Protein AF-A0A3N5X5I7-F1 (afdb_monomer_lite)

Structure (mmCIF, N/CA/C/O backbone):
data_AF-A0A3N5X5I7-F1
#
_entry.id   AF-A0A3N5X5I7-F1
#
loop_
_atom_site.group_PDB
_atom_site.id
_atom_site.type_symbol
_atom_site.label_atom_id
_atom_site.label_alt_id
_atom_site.label_comp_id
_atom_site.label_asym_id
_atom_site.label_entity_id
_atom_site.label_seq_id
_atom_site.pdbx_PDB_ins_code
_atom_site.Cartn_x
_atom_site.Cartn_y
_atom_site.Cartn_z
_atom_site.occupancy
_atom_site.B_iso_or_equiv
_atom_site.auth_seq_id
_atom_site.auth_comp_id
_atom_site.auth_asym_id
_atom_site.auth_atom_id
_atom_site.pdbx_PDB_model_num
ATOM 1 N N . MET A 1 1 ? 8.761 42.574 23.728 1.00 48.84 1 MET A N 1
ATOM 2 C CA . MET A 1 1 ? 9.543 41.516 23.045 1.00 48.84 1 MET A CA 1
ATOM 3 C C . MET A 1 1 ? 9.052 40.162 23.547 1.00 48.84 1 MET A C 1
ATOM 5 O O . MET A 1 1 ? 8.995 39.989 24.756 1.00 48.84 1 MET A O 1
ATOM 9 N N . LYS A 1 2 ? 8.614 39.244 22.671 1.00 49.72 2 LYS A N 1
ATOM 10 C CA . LYS A 1 2 ? 8.202 37.887 23.090 1.00 49.72 2 LYS A CA 1
ATOM 11 C C . LYS A 1 2 ? 9.452 37.095 23.508 1.00 49.72 2 LYS A C 1
ATOM 13 O O . LYS A 1 2 ? 10.416 37.111 22.744 1.00 49.72 2 LYS A O 1
ATOM 18 N N . PRO A 1 3 ? 9.468 36.423 24.671 1.00 61.59 3 PRO A N 1
ATOM 19 C CA . PRO A 1 3 ? 10.611 35.610 25.063 1.00 61.59 3 PRO A CA 1
ATOM 20 C C . PRO A 1 3 ? 10.768 34.440 24.084 1.00 61.59 3 PRO A C 1
ATOM 22 O O . PRO A 1 3 ? 9.823 33.693 23.831 1.00 61.59 3 PRO A O 1
ATOM 25 N N . ILE A 1 4 ? 11.961 34.305 23.505 1.00 70.62 4 ILE A N 1
ATOM 26 C CA . ILE A 1 4 ? 12.324 33.175 22.647 1.00 70.62 4 ILE A CA 1
ATOM 27 C C . ILE A 1 4 ? 12.500 31.965 23.569 1.00 70.62 4 ILE A C 1
ATOM 29 O O . ILE A 1 4 ? 13.437 31.914 24.365 1.00 70.62 4 ILE A O 1
ATOM 33 N N . LEU A 1 5 ? 11.578 31.005 23.494 1.00 77.31 5 LEU A N 1
ATOM 34 C CA . LEU A 1 5 ? 11.670 29.760 24.254 1.00 77.31 5 LEU A CA 1
ATOM 35 C C . 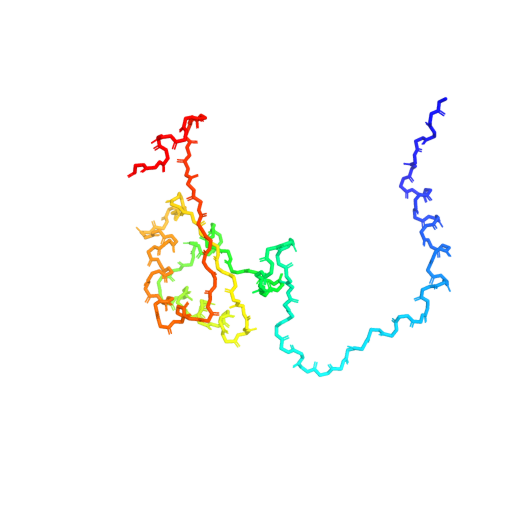LEU A 1 5 ? 12.913 28.983 23.801 1.00 77.31 5 LEU A C 1
ATOM 37 O O . LEU A 1 5 ? 12.999 28.534 22.659 1.00 77.31 5 LEU A O 1
ATOM 41 N N . SER A 1 6 ? 13.895 28.828 24.691 1.00 81.31 6 SER A N 1
ATOM 42 C CA . SER A 1 6 ? 15.077 28.006 24.422 1.00 81.31 6 SER A CA 1
ATOM 43 C C . SER A 1 6 ? 14.763 26.522 24.642 1.00 81.31 6 SER A C 1
ATOM 45 O O . SER A 1 6 ? 13.956 26.171 25.505 1.00 81.31 6 SER A O 1
ATOM 47 N N . ARG A 1 7 ? 15.439 25.625 23.907 1.00 78.69 7 ARG A N 1
ATOM 48 C CA . ARG A 1 7 ? 15.290 24.160 24.058 1.00 78.69 7 ARG A CA 1
ATOM 49 C C . ARG A 1 7 ? 15.437 23.697 25.514 1.00 78.69 7 ARG A C 1
ATOM 51 O O . ARG A 1 7 ? 14.693 22.837 25.968 1.00 78.69 7 ARG A O 1
ATOM 58 N N . ARG A 1 8 ? 16.370 24.301 26.258 1.00 77.62 8 ARG A N 1
ATOM 59 C CA . ARG A 1 8 ? 16.598 24.017 27.684 1.00 77.62 8 ARG A CA 1
ATOM 60 C C . ARG A 1 8 ? 15.411 24.454 28.545 1.00 77.62 8 ARG A C 1
ATOM 62 O O . ARG A 1 8 ? 14.966 23.680 29.384 1.00 77.62 8 ARG A O 1
ATOM 69 N N . SER A 1 9 ? 14.884 25.655 28.302 1.00 76.31 9 SER A N 1
ATOM 70 C CA . SER A 1 9 ? 13.708 26.163 29.014 1.00 76.31 9 SER A CA 1
ATOM 71 C C . SER A 1 9 ? 12.478 25.289 28.751 1.00 76.31 9 SER A C 1
ATOM 73 O O . SER A 1 9 ? 11.757 24.958 29.688 1.00 76.31 9 SER A O 1
ATOM 75 N N . PHE A 1 10 ? 12.289 24.823 27.513 1.00 79.56 10 PHE A N 1
ATOM 76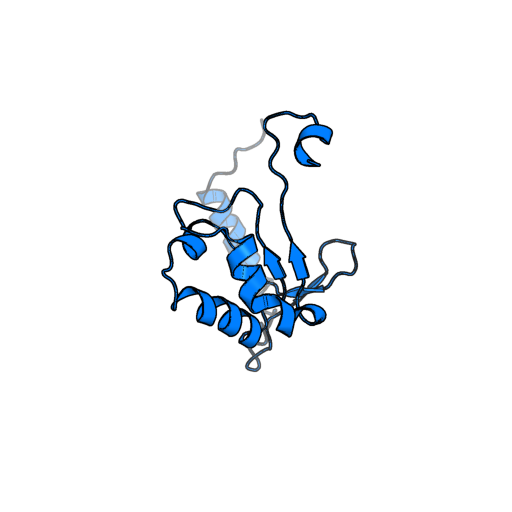 C CA . PHE A 1 10 ? 11.216 23.891 27.165 1.00 79.56 10 PHE A CA 1
ATOM 77 C C . PHE A 1 10 ? 11.322 22.565 27.934 1.00 79.56 10 PHE A C 1
ATOM 79 O O . PHE A 1 10 ? 10.351 22.145 28.559 1.00 79.56 10 PHE A O 1
ATOM 86 N N . LEU A 1 11 ? 12.502 21.932 27.955 1.00 79.81 11 LEU A N 1
ATOM 87 C CA . LEU A 1 11 ? 12.709 20.664 28.669 1.00 79.81 11 LEU A CA 1
ATOM 88 C C . LEU A 1 11 ? 12.473 20.797 30.180 1.00 79.81 11 LEU A C 1
ATOM 90 O O . LEU A 1 11 ? 11.840 19.931 30.778 1.00 79.81 11 LEU A O 1
ATOM 94 N N . GLN A 1 12 ? 12.924 21.897 30.787 1.00 71.38 12 GLN A N 1
ATOM 95 C CA . GLN A 1 12 ? 12.714 22.155 32.214 1.00 71.38 12 GLN A CA 1
ATOM 96 C C . GLN A 1 12 ? 11.229 22.323 32.563 1.00 71.38 12 GLN A C 1
ATOM 98 O O . GLN A 1 12 ? 10.772 21.752 33.548 1.00 71.38 12 GLN A O 1
ATOM 103 N N . HIS A 1 13 ? 10.458 23.041 31.740 1.00 66.00 13 HIS A N 1
ATOM 104 C CA . HIS A 1 13 ? 9.017 23.204 31.967 1.00 66.00 13 HIS A CA 1
ATOM 105 C C . HIS A 1 13 ? 8.219 21.928 31.647 1.00 66.00 13 HIS A C 1
ATOM 107 O O . HIS A 1 13 ? 7.214 21.658 32.299 1.00 66.00 13 HIS A O 1
ATOM 113 N N . SER A 1 14 ? 8.684 21.108 30.698 1.00 65.88 14 SER A N 1
ATOM 114 C CA . SER A 1 14 ? 8.056 19.820 30.359 1.00 65.88 14 SER A CA 1
ATOM 115 C C . SER A 1 14 ? 8.164 18.806 31.503 1.00 65.88 14 SER A C 1
ATOM 117 O O . SER A 1 14 ? 7.225 18.056 31.754 1.00 65.88 14 SER A O 1
ATOM 119 N N . ALA A 1 15 ? 9.290 18.801 32.225 1.00 60.31 15 ALA A N 1
ATOM 120 C CA . ALA A 1 15 ? 9.539 17.859 33.316 1.00 60.31 15 ALA A CA 1
ATOM 121 C C . ALA A 1 15 ? 8.601 18.065 34.520 1.00 60.31 15 ALA A C 1
ATOM 123 O O . ALA A 1 15 ? 8.204 17.095 35.160 1.00 60.31 15 ALA A O 1
ATOM 124 N N . VAL A 1 16 ? 8.188 19.307 34.796 1.00 59.09 16 VAL A N 1
ATOM 125 C CA . VAL A 1 16 ? 7.240 19.621 35.883 1.00 59.09 16 VAL A CA 1
ATOM 126 C C . VAL A 1 16 ? 5.810 19.178 35.530 1.00 59.09 16 VAL A C 1
ATOM 128 O O . VAL A 1 16 ? 5.039 18.817 36.415 1.00 59.09 16 VAL A O 1
ATOM 131 N N . GLY A 1 17 ? 5.466 19.114 34.237 1.00 56.50 17 GLY A N 1
ATOM 132 C CA . GLY A 1 17 ? 4.160 18.639 33.762 1.00 56.50 17 GLY A CA 1
ATOM 133 C C . GLY A 1 17 ? 3.948 17.123 33.865 1.00 56.50 17 GLY A C 1
ATOM 134 O O . GLY A 1 17 ? 2.807 16.667 33.845 1.00 56.50 17 GLY A O 1
ATOM 135 N N . LEU A 1 18 ? 5.016 16.333 34.020 1.00 56.25 18 LEU A N 1
ATOM 136 C CA . LEU A 1 18 ? 4.932 14.867 34.098 1.00 56.25 18 LEU A CA 1
ATOM 137 C C . LEU A 1 18 ? 4.421 14.353 35.454 1.00 56.25 18 LEU A C 1
ATOM 139 O O . LEU A 1 18 ? 3.915 13.237 35.523 1.00 56.25 18 LEU A O 1
ATOM 143 N N . GLY A 1 19 ? 4.483 15.161 36.519 1.00 55.06 19 GLY A N 1
ATOM 144 C CA . GLY A 1 19 ? 3.989 14.772 37.848 1.00 55.06 19 GLY A CA 1
ATOM 145 C C . GLY A 1 19 ? 2.462 14.658 37.950 1.00 55.06 19 GLY A C 1
ATOM 146 O O . GLY A 1 19 ? 1.961 13.959 38.823 1.00 55.06 19 GLY A O 1
ATOM 147 N N . ALA A 1 20 ? 1.714 15.298 37.042 1.00 53.03 20 ALA A N 1
ATOM 148 C CA . ALA A 1 20 ? 0.246 15.290 37.037 1.00 53.03 20 ALA A CA 1
ATOM 149 C C . ALA A 1 20 ? -0.375 14.301 36.027 1.00 53.03 20 ALA A C 1
ATOM 151 O O . ALA A 1 20 ? -1.593 14.163 35.979 1.00 53.03 20 ALA A O 1
ATOM 152 N N . ILE A 1 21 ? 0.442 13.589 35.240 1.00 54.16 21 ILE A N 1
ATOM 153 C CA . ILE A 1 21 ? -0.003 12.567 34.268 1.00 54.16 21 ILE A CA 1
ATOM 154 C C . ILE A 1 21 ? 0.424 11.161 34.743 1.00 54.16 21 ILE A C 1
ATOM 156 O O . ILE A 1 21 ? 0.551 10.222 33.966 1.00 54.16 21 ILE A O 1
ATOM 160 N N . GLY A 1 22 ? 0.661 10.994 36.047 1.00 52.84 22 GLY A N 1
ATOM 161 C CA . GLY A 1 22 ? 1.090 9.728 36.654 1.00 52.84 22 GLY A CA 1
ATOM 162 C C . GLY A 1 22 ? 0.013 8.637 36.733 1.00 52.84 22 GLY A C 1
ATOM 163 O O . GLY A 1 22 ? 0.249 7.610 37.359 1.00 52.84 22 GLY A O 1
ATOM 164 N N . SER A 1 23 ? -1.168 8.836 36.140 1.00 53.38 23 SER A N 1
ATOM 165 C CA . SER A 1 23 ? -2.307 7.912 36.264 1.00 53.38 23 SER A CA 1
ATOM 166 C C . SER A 1 23 ? -3.040 7.592 34.958 1.00 53.38 23 SER A C 1
ATOM 168 O O . SER A 1 23 ? -4.079 6.933 34.992 1.00 53.38 23 SER A O 1
ATOM 170 N N . LEU A 1 24 ? -2.484 7.931 33.789 1.00 50.66 24 LEU A N 1
ATOM 171 C CA . LEU A 1 24 ? -2.901 7.256 32.556 1.00 50.66 24 LEU A CA 1
ATOM 172 C C . LEU A 1 24 ? -2.193 5.904 32.498 1.00 50.66 24 LEU A C 1
ATOM 174 O O . LEU A 1 24 ? -1.124 5.756 31.912 1.00 50.66 24 LEU A O 1
ATOM 178 N N . SER A 1 25 ? -2.806 4.926 33.165 1.00 47.88 25 SER A N 1
ATOM 179 C CA . SER A 1 25 ? -2.540 3.509 32.954 1.00 47.88 25 SER A CA 1
ATOM 180 C C . SER A 1 25 ? -2.706 3.238 31.459 1.00 47.88 25 SER A C 1
ATOM 182 O O . SER A 1 25 ? -3.822 3.131 30.954 1.00 47.88 25 SER A O 1
ATOM 184 N N . ALA A 1 26 ? -1.599 3.211 30.719 1.00 52.31 26 ALA A N 1
ATOM 185 C CA . ALA A 1 26 ? -1.594 2.636 29.391 1.00 52.31 26 ALA A CA 1
ATOM 186 C C . ALA A 1 26 ? -1.851 1.145 29.600 1.00 52.31 26 ALA A C 1
ATOM 188 O O . ALA A 1 26 ? -0.956 0.402 30.001 1.00 52.31 26 ALA A O 1
ATOM 189 N N . SER A 1 27 ? -3.100 0.729 29.412 1.00 48.72 27 SER A N 1
ATOM 190 C CA . SER A 1 27 ? -3.479 -0.672 29.347 1.00 48.72 27 SER A CA 1
ATOM 191 C C . SER A 1 27 ? -2.773 -1.298 28.145 1.00 48.72 27 SER A C 1
ATOM 193 O O . SER A 1 27 ? -3.311 -1.350 27.044 1.00 48.72 27 SER A O 1
ATOM 195 N N . VAL A 1 28 ? -1.540 -1.755 28.341 1.00 51.44 28 VAL A N 1
ATOM 196 C CA . VAL A 1 28 ? -0.899 -2.739 27.466 1.00 51.44 28 VAL A CA 1
ATOM 197 C C . VAL A 1 28 ? -1.489 -4.097 27.836 1.00 51.44 28 VAL A C 1
ATOM 199 O O . VAL A 1 28 ? -0.864 -4.920 28.499 1.00 51.44 28 VAL A O 1
ATOM 202 N N . ALA A 1 29 ? -2.761 -4.279 27.492 1.00 45.34 29 ALA A N 1
ATOM 203 C CA . ALA A 1 29 ? -3.485 -5.524 27.662 1.00 45.34 29 ALA A CA 1
ATOM 204 C C . ALA A 1 29 ? -3.717 -6.122 26.275 1.00 45.34 29 ALA A C 1
ATOM 206 O O . ALA A 1 29 ? -4.339 -5.484 25.444 1.00 45.34 29 ALA A O 1
ATOM 207 N N . GLY A 1 30 ? -3.220 -7.341 26.057 1.00 47.09 30 GLY A N 1
ATOM 208 C CA . GLY A 1 30 ? -3.578 -8.186 24.918 1.00 47.09 30 GLY A CA 1
ATOM 209 C C . GLY A 1 30 ? -2.815 -7.905 23.626 1.00 47.09 30 GLY A C 1
ATOM 210 O O . GLY A 1 30 ? -2.329 -6.808 23.380 1.00 47.09 30 GLY A O 1
ATOM 211 N N . ALA A 1 31 ? -2.691 -8.926 22.780 1.00 55.84 31 ALA A N 1
ATOM 212 C CA . ALA A 1 31 ? -2.321 -8.751 21.382 1.00 55.84 31 ALA A CA 1
ATOM 213 C C . ALA A 1 31 ? -3.465 -7.998 20.683 1.00 55.84 31 ALA A C 1
ATOM 215 O O . ALA A 1 31 ? -4.353 -8.600 20.084 1.00 55.84 31 ALA A O 1
ATOM 216 N N . GLU A 1 32 ? -3.499 -6.683 20.870 1.00 66.19 32 GLU A N 1
ATOM 217 C CA . GLU A 1 32 ? -4.526 -5.808 20.327 1.00 66.19 32 GLU A CA 1
ATOM 218 C C . GLU A 1 32 ? -4.436 -5.843 18.800 1.00 66.19 32 GLU A C 1
ATOM 220 O O . GLU A 1 32 ? -3.388 -5.572 18.206 1.00 66.19 32 GLU A O 1
ATOM 225 N N . SER A 1 33 ? -5.545 -6.212 18.158 1.00 83.31 33 SER A N 1
ATOM 226 C CA . SER A 1 33 ? -5.724 -6.092 16.710 1.00 83.31 33 SER A CA 1
ATOM 227 C C . SER A 1 33 ? -5.290 -4.704 16.224 1.00 83.31 33 SER A C 1
ATOM 229 O O . SER A 1 33 ? -5.505 -3.735 16.950 1.00 83.31 33 SER A O 1
ATOM 231 N N . MET A 1 34 ? -4.737 -4.595 15.005 1.00 94.50 34 MET A N 1
ATOM 232 C CA . MET A 1 34 ? -4.281 -3.328 14.402 1.00 94.50 34 MET A CA 1
ATOM 233 C C . MET A 1 34 ? -5.187 -2.145 14.783 1.00 94.50 34 MET A C 1
ATOM 235 O O . MET A 1 34 ? -6.336 -2.103 14.324 1.00 94.50 34 MET A O 1
ATOM 239 N N . PRO A 1 35 ? -4.703 -1.183 15.596 1.00 95.75 35 PRO A N 1
ATOM 240 C CA . PRO A 1 35 ? -5.524 -0.067 16.033 1.00 95.75 35 PRO A CA 1
ATOM 241 C C . PRO A 1 35 ? -6.051 0.720 14.840 1.00 95.75 35 PRO A C 1
ATOM 243 O O . PRO A 1 35 ? -5.343 0.926 13.849 1.00 95.75 35 PRO A O 1
ATOM 246 N N . LYS A 1 36 ? -7.290 1.192 14.947 1.00 95.75 36 LYS A N 1
ATOM 247 C CA . LYS A 1 36 ? -7.951 1.971 13.901 1.00 95.75 36 LYS A CA 1
ATOM 248 C C . LYS A 1 36 ? -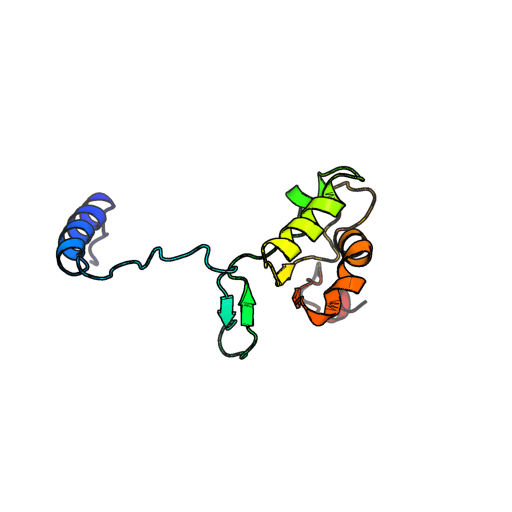8.344 3.357 14.387 1.00 95.75 36 LYS A C 1
ATOM 250 O O . LYS A 1 36 ? -8.426 3.622 15.587 1.00 95.75 36 LYS A O 1
ATOM 255 N N . ARG A 1 37 ? -8.555 4.270 13.442 1.00 95.94 37 ARG A N 1
ATOM 256 C CA . ARG A 1 37 ? -9.011 5.636 13.704 1.00 95.94 37 ARG A CA 1
ATOM 257 C C . ARG A 1 37 ? -9.904 6.130 12.574 1.00 95.94 37 ARG A C 1
ATOM 259 O O . ARG A 1 37 ? -9.673 5.820 11.409 1.00 95.94 37 ARG A O 1
ATOM 266 N N . VAL A 1 38 ? -10.889 6.954 12.921 1.00 97.50 38 VAL A N 1
ATOM 267 C CA . VAL A 1 38 ? -11.701 7.678 11.939 1.00 97.50 38 VAL A CA 1
ATOM 268 C C . VAL A 1 38 ? -10.858 8.759 11.258 1.00 97.50 38 VAL A C 1
ATOM 270 O O . VAL A 1 38 ? -10.204 9.572 11.918 1.00 97.50 38 VAL A O 1
ATOM 273 N N . LEU A 1 39 ? -10.880 8.788 9.928 1.00 95.25 39 LEU A N 1
ATOM 274 C CA . LEU A 1 39 ? -10.180 9.777 9.120 1.00 95.25 39 LEU A CA 1
ATOM 275 C C . LEU A 1 39 ? -10.908 11.129 9.188 1.00 95.25 39 LEU A C 1
ATOM 277 O O . LEU A 1 39 ? -11.887 11.372 8.480 1.00 95.25 39 LEU A O 1
ATOM 281 N N . GLY A 1 40 ? -10.437 12.032 10.047 1.00 94.75 40 GLY A N 1
ATOM 282 C CA . GLY A 1 40 ? -11.027 13.364 10.205 1.00 94.75 40 GLY A CA 1
ATOM 283 C C . GLY A 1 40 ? -12.514 13.302 10.577 1.00 94.75 40 GLY A C 1
ATOM 284 O O . GLY A 1 40 ? -12.898 12.593 11.500 1.00 94.75 40 GLY A O 1
ATOM 285 N N . LYS A 1 41 ? -13.361 14.044 9.850 1.00 97.31 41 LYS A N 1
ATOM 286 C CA . LYS A 1 41 ? -14.828 14.059 10.035 1.00 97.31 41 LYS A CA 1
ATOM 287 C C . LYS A 1 41 ? -15.579 13.190 9.015 1.00 97.31 41 LYS A C 1
ATOM 289 O O . LYS A 1 41 ? -16.769 13.388 8.806 1.00 97.31 41 LYS A O 1
ATOM 294 N N . THR A 1 42 ? -14.889 12.275 8.335 1.00 96.19 42 THR A N 1
ATOM 295 C CA . THR A 1 42 ? -15.468 11.516 7.210 1.00 96.19 42 THR A CA 1
ATOM 296 C C . THR A 1 42 ? -16.305 10.314 7.644 1.00 96.19 42 THR A C 1
ATOM 298 O O . THR A 1 42 ? -17.075 9.795 6.846 1.00 96.19 42 THR A O 1
ATOM 301 N N . GLY A 1 43 ? -16.126 9.835 8.879 1.00 96.25 43 GLY A N 1
ATOM 302 C CA . GLY A 1 43 ? -16.690 8.559 9.333 1.00 96.25 43 GLY A CA 1
ATOM 303 C C . GLY A 1 43 ? -15.970 7.321 8.778 1.00 96.25 43 GLY A C 1
ATOM 304 O O . GLY A 1 43 ? -16.279 6.213 9.202 1.00 96.25 43 GLY A O 1
ATOM 305 N N . LEU A 1 44 ? -14.991 7.483 7.878 1.00 95.56 44 LEU A N 1
ATOM 306 C CA . LEU A 1 44 ? -14.203 6.378 7.336 1.00 95.56 44 LEU A CA 1
ATOM 307 C C . LEU A 1 44 ? -13.172 5.910 8.366 1.00 95.56 44 LEU A C 1
ATOM 309 O O . LEU A 1 44 ? -12.279 6.669 8.739 1.00 95.56 44 LEU A O 1
ATOM 313 N N . GLU A 1 45 ? -13.275 4.662 8.809 1.00 96.06 45 GLU A N 1
ATOM 314 C CA . GLU A 1 45 ? -12.321 4.057 9.736 1.00 96.06 45 GLU A CA 1
ATOM 315 C C . GLU A 1 45 ? -11.159 3.387 8.982 1.00 96.06 45 GLU A C 1
ATOM 317 O O . GLU A 1 45 ? -11.367 2.539 8.113 1.00 96.06 45 GLU A O 1
ATOM 322 N N . VAL A 1 46 ? -9.922 3.752 9.328 1.00 96.81 46 VAL A N 1
ATOM 323 C CA . VAL A 1 46 ? -8.682 3.223 8.731 1.00 96.81 46 VAL A CA 1
ATOM 324 C C . VAL A 1 46 ? -7.762 2.649 9.804 1.00 96.81 46 VAL A C 1
ATOM 326 O O . VAL A 1 46 ? -7.797 3.093 10.952 1.00 96.81 46 VAL A O 1
ATOM 329 N N . SER A 1 47 ? -6.906 1.689 9.442 1.00 97.69 47 SER A N 1
ATOM 330 C CA . SER A 1 47 ? -5.776 1.284 10.285 1.00 97.69 47 SER A CA 1
ATOM 331 C C . SER A 1 47 ? -4.861 2.476 10.586 1.00 97.69 47 SER A C 1
ATOM 333 O O . SER A 1 47 ? -4.656 3.347 9.740 1.00 97.69 47 SER A O 1
ATOM 335 N N . ILE A 1 48 ? -4.298 2.523 11.797 1.00 96.69 48 ILE A N 1
ATOM 336 C CA . ILE A 1 48 ? -3.415 3.618 12.229 1.00 96.69 48 ILE A CA 1
ATOM 337 C C . ILE A 1 48 ? -2.092 3.641 11.449 1.00 96.69 48 ILE A C 1
ATOM 339 O O . ILE A 1 48 ? -1.460 4.690 11.335 1.00 96.69 48 ILE A O 1
ATOM 343 N N . LEU A 1 49 ? -1.699 2.493 10.892 1.00 96.81 49 LEU A N 1
ATOM 344 C CA . LEU A 1 49 ? -0.611 2.354 9.930 1.00 96.81 49 LEU A CA 1
ATOM 345 C C . LEU A 1 49 ? -1.181 2.123 8.531 1.00 96.81 49 LEU A C 1
ATOM 347 O O . LEU A 1 49 ? -2.167 1.403 8.373 1.00 96.81 49 LEU A O 1
ATOM 351 N N . SER A 1 50 ? -0.534 2.696 7.519 1.00 97.25 50 SER A N 1
ATOM 352 C CA . SER A 1 50 ? -0.837 2.460 6.107 1.00 97.25 50 SER A CA 1
ATOM 353 C C . SER A 1 50 ? 0.329 1.780 5.395 1.00 97.25 50 SER A C 1
ATOM 355 O O . SER A 1 50 ? 1.494 1.941 5.769 1.00 97.25 50 SER A O 1
ATOM 357 N N . PHE A 1 51 ? 0.017 1.027 4.344 1.00 98.25 51 PHE A N 1
ATOM 358 C CA . PHE A 1 51 ? 1.018 0.469 3.446 1.00 98.25 51 PHE A CA 1
ATOM 359 C C . PHE A 1 51 ? 1.326 1.469 2.328 1.00 98.25 51 PHE A C 1
ATOM 361 O O . PHE A 1 51 ? 0.453 1.794 1.524 1.00 98.25 51 PHE A O 1
ATOM 368 N N . GLY A 1 52 ? 2.566 1.954 2.267 1.00 97.69 52 GLY A N 1
ATOM 369 C CA . GLY A 1 52 ? 3.007 2.896 1.238 1.00 97.69 52 GLY A CA 1
ATOM 370 C C . GLY A 1 52 ? 3.615 2.200 0.019 1.00 97.69 52 GLY A C 1
ATOM 371 O O . GLY A 1 52 ? 4.655 1.552 0.128 1.00 97.69 52 GLY A O 1
ATOM 372 N N . GLY A 1 53 ? 3.035 2.418 -1.159 1.00 96.31 53 GLY A N 1
ATOM 373 C CA . GLY A 1 53 ? 3.494 1.892 -2.450 1.00 96.31 53 GLY A CA 1
ATOM 374 C C . GLY A 1 53 ? 4.696 2.618 -3.076 1.00 96.31 53 GLY A C 1
ATOM 375 O O . GLY A 1 53 ? 4.964 2.465 -4.263 1.00 96.31 53 GLY A O 1
ATOM 376 N N . GLY A 1 54 ? 5.408 3.447 -2.311 1.00 94.19 54 GLY A N 1
ATOM 377 C CA . GLY A 1 54 ? 6.472 4.320 -2.813 1.00 94.19 54 GLY A CA 1
ATOM 378 C C . GLY A 1 54 ? 7.824 3.635 -3.068 1.00 94.19 54 GLY A C 1
ATOM 379 O O . GLY A 1 54 ? 7.941 2.418 -3.211 1.00 94.19 54 GLY A O 1
ATOM 380 N N . SER A 1 55 ? 8.889 4.441 -3.092 1.00 88.88 55 SER A N 1
ATOM 381 C CA . SER A 1 55 ? 10.233 4.033 -3.532 1.00 88.88 55 SER A CA 1
ATOM 382 C C . SER A 1 55 ? 10.826 2.837 -2.781 1.00 88.88 55 SER A C 1
ATOM 384 O O . SER A 1 55 ? 11.448 1.984 -3.405 1.00 88.88 55 SER A O 1
ATOM 386 N N . ASN A 1 56 ? 10.631 2.722 -1.464 1.00 92.12 56 ASN A N 1
ATOM 387 C CA . ASN A 1 56 ? 11.140 1.571 -0.709 1.00 92.12 56 ASN A CA 1
ATOM 388 C C . ASN A 1 56 ? 10.392 0.273 -1.030 1.00 92.12 56 ASN A C 1
ATOM 390 O O . ASN A 1 56 ? 11.025 -0.776 -1.095 1.00 92.12 56 ASN A O 1
ATOM 394 N N . PHE A 1 57 ? 9.082 0.335 -1.279 1.00 95.3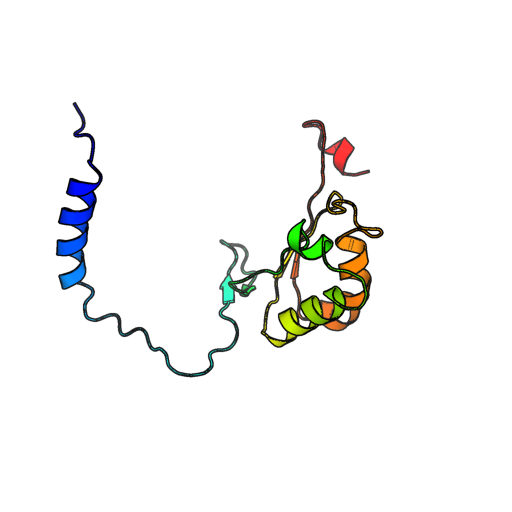8 57 PHE A N 1
ATOM 395 C CA . PHE A 1 57 ? 8.312 -0.823 -1.728 1.00 95.38 57 PHE A CA 1
ATOM 396 C C . PHE A 1 57 ? 8.744 -1.253 -3.137 1.00 95.38 57 PHE A C 1
ATOM 398 O O . PHE A 1 57 ? 9.026 -2.429 -3.369 1.00 95.38 57 PHE A O 1
ATOM 405 N N . LEU A 1 58 ? 8.891 -0.294 -4.054 1.00 94.25 58 LEU A N 1
ATOM 406 C CA . LEU A 1 58 ? 9.224 -0.563 -5.456 1.00 94.25 58 LEU A CA 1
ATOM 407 C C . LEU A 1 58 ? 10.662 -1.044 -5.701 1.00 94.25 58 LEU A C 1
ATOM 409 O O . LEU A 1 58 ? 10.923 -1.646 -6.736 1.00 94.25 58 LEU A O 1
ATOM 413 N N . LYS A 1 59 ? 11.580 -0.875 -4.741 1.00 93.81 59 LYS A N 1
ATOM 414 C CA . LYS A 1 59 ? 12.931 -1.470 -4.799 1.00 93.81 59 LYS A CA 1
ATOM 415 C C . LYS A 1 59 ? 12.942 -2.997 -4.649 1.00 93.81 59 LYS A C 1
ATOM 417 O O . LYS A 1 59 ? 13.950 -3.625 -4.970 1.00 93.81 59 LYS A O 1
ATOM 422 N N . ASN A 1 60 ? 11.868 -3.598 -4.135 1.00 93.94 60 ASN A N 1
ATOM 423 C CA . ASN A 1 60 ? 11.801 -5.045 -3.931 1.00 93.94 60 ASN A CA 1
ATOM 424 C C . ASN A 1 60 ? 11.591 -5.778 -5.261 1.00 93.94 60 ASN A C 1
ATOM 426 O O . ASN A 1 60 ? 10.811 -5.333 -6.109 1.00 93.94 60 ASN A O 1
ATOM 430 N N . LYS A 1 61 ? 12.288 -6.907 -5.421 1.00 91.56 61 LYS A N 1
ATOM 431 C CA . LYS A 1 61 ? 12.213 -7.781 -6.600 1.00 91.56 61 LYS A CA 1
ATOM 432 C C . LYS A 1 61 ? 10.928 -8.610 -6.597 1.00 91.56 61 LYS A C 1
ATOM 434 O O . LYS A 1 61 ? 10.325 -8.802 -5.543 1.00 91.56 61 LYS A O 1
ATOM 439 N N . ASP A 1 62 ? 10.550 -9.111 -7.765 1.00 87.69 62 ASP A N 1
ATOM 440 C CA . ASP A 1 62 ? 9.435 -10.050 -7.902 1.00 87.69 62 ASP A CA 1
ATOM 441 C C . ASP A 1 62 ? 9.687 -11.324 -7.081 1.00 87.69 62 ASP A C 1
ATOM 443 O O . ASP A 1 62 ? 10.835 -11.740 -6.887 1.00 87.69 62 ASP A O 1
ATOM 447 N N . GLY A 1 63 ? 8.614 -11.887 -6.534 1.00 88.31 63 GLY A N 1
ATOM 448 C CA . GLY A 1 63 ? 8.639 -12.949 -5.528 1.00 88.31 63 GLY A CA 1
ATOM 449 C C . GLY A 1 63 ? 8.893 -12.474 -4.089 1.00 88.31 63 GLY A C 1
ATOM 450 O O . GLY A 1 63 ? 8.785 -13.279 -3.165 1.00 88.31 63 GLY A O 1
ATOM 451 N N . VAL A 1 64 ? 9.239 -11.198 -3.870 1.00 92.44 64 VAL A N 1
ATOM 452 C CA . VAL A 1 64 ? 9.461 -10.626 -2.527 1.00 92.44 64 VAL A CA 1
ATOM 453 C C . VAL A 1 64 ? 8.332 -9.681 -2.126 1.00 92.44 64 VAL A C 1
ATOM 455 O O . VAL A 1 64 ? 7.864 -9.722 -0.988 1.00 92.44 64 VAL A O 1
ATOM 458 N N . TRP A 1 65 ? 7.902 -8.805 -3.033 1.00 94.44 65 TRP A N 1
ATOM 459 C CA . TRP A 1 65 ? 6.961 -7.732 -2.707 1.00 94.44 65 TRP A CA 1
ATOM 460 C C . TRP A 1 65 ? 5.524 -8.233 -2.497 1.00 94.44 65 TRP A C 1
ATOM 462 O O . TRP A 1 65 ? 4.755 -7.606 -1.768 1.00 94.44 65 TRP A O 1
ATOM 472 N N . GLU A 1 66 ? 5.165 -9.368 -3.089 1.00 95.06 66 GLU A N 1
ATOM 473 C CA . GLU A 1 66 ? 3.844 -9.995 -3.040 1.00 95.06 66 GLU A CA 1
ATOM 474 C C . GLU A 1 66 ? 3.493 -10.375 -1.597 1.00 95.06 66 GLU A C 1
ATOM 476 O O . GLU A 1 66 ? 2.465 -9.955 -1.056 1.00 95.06 66 GLU A O 1
ATOM 481 N N . ALA A 1 67 ? 4.411 -11.086 -0.934 1.00 95.94 67 ALA A N 1
ATOM 482 C CA . ALA A 1 67 ? 4.259 -11.507 0.454 1.00 95.94 67 ALA A CA 1
ATOM 483 C C . ALA A 1 67 ? 4.204 -10.314 1.420 1.00 95.94 67 ALA A C 1
ATOM 485 O O . ALA A 1 67 ? 3.555 -10.400 2.460 1.00 95.94 67 ALA A O 1
ATOM 486 N N . MET A 1 68 ? 4.834 -9.182 1.081 1.00 96.88 68 MET A N 1
ATOM 487 C CA . MET A 1 68 ? 4.765 -7.971 1.906 1.00 96.88 68 MET A CA 1
ATOM 488 C C . MET A 1 68 ? 3.343 -7.403 1.961 1.00 96.88 68 MET A C 1
ATOM 490 O O . MET A 1 68 ? 2.891 -7.006 3.035 1.00 96.88 68 MET A O 1
ATOM 494 N N . ILE A 1 69 ? 2.636 -7.378 0.826 1.00 96.62 69 ILE A N 1
ATOM 495 C CA . ILE A 1 69 ? 1.247 -6.900 0.762 1.00 96.62 69 ILE A CA 1
ATOM 496 C C . ILE A 1 69 ? 0.344 -7.843 1.558 1.00 96.62 69 ILE A C 1
ATOM 498 O O . ILE A 1 69 ? -0.435 -7.393 2.395 1.00 96.62 69 ILE A O 1
ATOM 502 N N . GLU A 1 70 ? 0.455 -9.152 1.331 1.00 95.94 70 GLU A N 1
ATOM 503 C CA . GLU A 1 70 ? -0.374 -10.132 2.039 1.00 95.94 70 GLU A CA 1
ATOM 504 C C . GLU A 1 70 ? -0.124 -10.115 3.543 1.00 95.94 70 GLU A C 1
ATOM 506 O O . GLU A 1 70 ? -1.076 -10.131 4.325 1.00 95.94 70 GLU A O 1
ATOM 511 N N . LYS A 1 71 ? 1.143 -10.007 3.956 1.00 96.56 71 LYS A N 1
ATOM 512 C CA . LYS A 1 71 ? 1.507 -9.882 5.364 1.00 96.56 71 LYS A CA 1
ATOM 513 C C . LYS A 1 71 ? 0.911 -8.620 5.978 1.00 96.56 71 LYS A C 1
ATOM 515 O O . LYS A 1 71 ? 0.349 -8.700 7.062 1.00 96.56 71 LYS A O 1
ATOM 520 N N . ALA A 1 72 ? 0.967 -7.480 5.288 1.00 96.88 72 ALA A N 1
ATOM 521 C CA . ALA A 1 72 ? 0.350 -6.243 5.765 1.00 96.88 72 ALA A CA 1
ATOM 522 C C . ALA A 1 72 ? -1.155 -6.416 6.034 1.00 96.88 72 ALA A C 1
ATOM 524 O O . ALA A 1 72 ? -1.649 -5.982 7.074 1.00 96.88 72 ALA A O 1
ATOM 525 N N . ILE A 1 73 ? -1.868 -7.103 5.138 1.00 96.19 73 ILE A N 1
ATOM 526 C CA . ILE A 1 73 ? -3.302 -7.391 5.295 1.00 96.19 73 ILE A CA 1
ATOM 527 C C . ILE A 1 73 ? -3.549 -8.331 6.480 1.00 96.19 73 ILE A C 1
ATOM 529 O O . ILE A 1 73 ? -4.453 -8.082 7.275 1.00 96.19 73 ILE A O 1
ATOM 533 N N . GLN A 1 74 ? -2.741 -9.386 6.622 1.00 95.50 74 GLN A N 1
ATOM 534 C CA . GLN A 1 74 ? -2.829 -10.329 7.745 1.00 95.50 74 GLN A CA 1
ATOM 535 C C . GLN A 1 74 ? -2.584 -9.648 9.096 1.00 95.50 74 GLN A C 1
ATOM 537 O O . GLN A 1 74 ? -3.258 -9.966 10.070 1.00 95.50 74 GLN A O 1
ATOM 542 N N . GLU A 1 75 ? -1.668 -8.681 9.139 1.00 96.06 75 GLU A N 1
ATOM 543 C CA . GLU A 1 75 ? -1.392 -7.854 10.320 1.00 96.06 75 GLU A CA 1
ATOM 544 C C . GLU A 1 75 ? -2.448 -6.756 10.543 1.00 96.06 75 GLU A C 1
ATOM 546 O O . GLU A 1 75 ? -2.332 -5.964 11.473 1.00 96.06 75 GLU A O 1
ATOM 551 N N . GLY A 1 76 ? -3.495 -6.691 9.713 1.00 96.00 76 GLY A N 1
ATOM 552 C CA . GLY A 1 76 ? -4.644 -5.807 9.902 1.00 96.00 76 GLY A CA 1
ATOM 553 C C . GLY A 1 76 ? -4.509 -4.412 9.287 1.00 96.00 76 GLY A C 1
ATOM 554 O O . GLY A 1 76 ? -5.347 -3.552 9.568 1.00 96.00 76 GLY A O 1
ATOM 555 N N . ILE A 1 77 ? -3.501 -4.162 8.443 1.00 97.62 77 ILE A N 1
ATOM 556 C CA . ILE A 1 77 ? -3.414 -2.914 7.673 1.00 97.62 77 ILE A CA 1
ATOM 557 C C . ILE A 1 77 ? -4.545 -2.895 6.642 1.00 97.62 77 ILE A C 1
ATOM 559 O O . ILE A 1 77 ? -4.649 -3.781 5.794 1.00 97.62 77 ILE A O 1
ATOM 563 N N . THR A 1 78 ? -5.386 -1.862 6.702 1.00 97.00 78 THR A N 1
ATOM 564 C CA . THR A 1 78 ? -6.528 -1.690 5.796 1.00 97.00 78 THR A CA 1
ATOM 565 C C . THR A 1 78 ? -6.346 -0.540 4.817 1.00 97.00 78 THR A C 1
ATOM 567 O O . THR A 1 78 ? -7.032 -0.525 3.802 1.00 97.00 78 THR A O 1
ATOM 570 N N . LEU A 1 79 ? -5.439 0.406 5.073 1.00 98.00 79 LEU A N 1
ATOM 571 C CA . LEU A 1 79 ? -5.174 1.534 4.177 1.00 98.00 79 LEU A CA 1
ATOM 572 C C . LEU A 1 79 ? -3.920 1.290 3.325 1.00 98.00 79 LEU A C 1
ATOM 574 O O . LEU A 1 79 ? -2.817 1.174 3.861 1.00 98.00 79 LEU A O 1
ATOM 578 N N . PHE A 1 80 ? -4.093 1.268 2.004 1.00 98.38 80 PHE A N 1
ATOM 579 C CA . PHE A 1 80 ? -3.027 1.126 1.011 1.00 98.38 80 PHE A CA 1
ATOM 580 C C . PHE A 1 80 ? -2.936 2.396 0.172 1.00 98.38 80 PHE A C 1
ATOM 582 O O . PHE A 1 80 ? -3.943 2.859 -0.358 1.00 98.38 80 PHE A O 1
ATOM 589 N N . ASP A 1 81 ? -1.733 2.945 0.048 1.00 97.88 81 ASP A N 1
ATOM 590 C CA . ASP A 1 81 ? -1.474 4.191 -0.665 1.00 97.88 81 ASP A CA 1
ATOM 591 C C . ASP A 1 81 ? -0.561 3.971 -1.874 1.00 97.88 81 ASP A C 1
ATOM 593 O O . ASP A 1 81 ? 0.462 3.291 -1.785 1.00 97.88 81 ASP A O 1
ATOM 597 N N . THR A 1 82 ? -0.915 4.575 -3.004 1.00 97.62 82 THR A N 1
ATOM 598 C CA . THR A 1 82 ? -0.160 4.505 -4.257 1.00 97.62 82 THR A CA 1
ATOM 599 C C . THR A 1 82 ? -0.211 5.836 -5.027 1.00 97.62 82 THR A C 1
ATOM 601 O O . THR A 1 82 ? -0.617 6.869 -4.482 1.00 97.62 82 THR A O 1
ATOM 604 N N . SER A 1 83 ? 0.310 5.856 -6.251 1.00 95.25 83 SER A N 1
ATOM 605 C CA . SER A 1 83 ? 0.306 6.996 -7.173 1.00 95.25 83 SER A CA 1
ATOM 606 C C . SER A 1 83 ? 0.574 6.502 -8.591 1.00 95.25 83 SER A C 1
ATOM 608 O O . SER A 1 83 ? 1.410 5.609 -8.767 1.00 95.25 83 SER A O 1
ATOM 610 N N . ALA A 1 84 ? -0.010 7.165 -9.590 1.00 91.38 84 ALA A N 1
ATOM 611 C CA . ALA A 1 84 ? 0.309 6.937 -11.001 1.00 91.38 84 ALA A CA 1
ATOM 612 C C . ALA A 1 84 ? 1.814 7.110 -11.309 1.00 91.38 84 ALA A C 1
ATOM 614 O O . ALA A 1 84 ? 2.380 6.388 -12.129 1.00 91.38 84 ALA A O 1
ATOM 615 N N . GLY A 1 85 ? 2.501 8.025 -10.610 1.00 90.31 85 GLY A N 1
ATOM 616 C CA . GLY A 1 85 ? 3.940 8.273 -10.791 1.00 90.31 85 GLY A CA 1
ATOM 617 C C . GLY A 1 85 ? 4.870 7.299 -10.057 1.00 90.31 85 GLY A C 1
ATOM 618 O O . GLY A 1 85 ? 6.095 7.351 -10.217 1.00 90.31 85 GLY A O 1
ATOM 619 N N . TYR A 1 86 ? 4.344 6.381 -9.239 1.00 94.69 86 TYR A N 1
ATOM 620 C CA . TYR A 1 86 ? 5.178 5.439 -8.489 1.00 94.69 86 TYR A CA 1
ATOM 621 C C . TYR A 1 86 ? 5.664 4.300 -9.387 1.00 94.69 86 TYR A C 1
ATOM 623 O O . TYR A 1 86 ? 5.046 3.240 -9.481 1.00 94.69 86 TYR A O 1
ATOM 631 N N . LYS A 1 87 ? 6.833 4.510 -10.002 1.00 92.31 87 LYS A N 1
ATOM 632 C CA . LYS A 1 87 ? 7.599 3.473 -10.712 1.00 92.31 87 LYS A CA 1
ATOM 633 C C . LYS A 1 87 ? 9.030 3.323 -10.187 1.00 92.31 87 LYS A C 1
ATOM 635 O O . LYS A 1 87 ? 9.488 2.204 -10.014 1.00 92.31 87 LYS A O 1
ATOM 640 N N . PHE A 1 88 ? 9.734 4.418 -9.881 1.00 87.94 88 PHE A N 1
ATOM 641 C CA . PHE A 1 88 ? 11.083 4.426 -9.270 1.00 87.94 88 PHE A CA 1
ATOM 642 C C . PHE A 1 88 ? 12.097 3.420 -9.867 1.00 87.94 88 PHE A C 1
ATOM 644 O O . PHE A 1 88 ? 12.872 2.808 -9.135 1.00 87.94 88 PHE A O 1
ATOM 651 N N . GLY A 1 89 ? 12.094 3.233 -11.191 1.00 85.88 89 GLY A N 1
ATOM 652 C CA . GLY A 1 89 ? 12.992 2.293 -11.880 1.00 85.88 89 GLY A CA 1
ATOM 653 C C . GLY A 1 89 ? 12.575 0.816 -11.815 1.00 85.88 89 GLY A C 1
ATOM 654 O O . GLY A 1 89 ? 13.268 -0.026 -12.377 1.00 85.88 89 GLY A O 1
ATOM 655 N N . SER A 1 90 ? 11.447 0.496 -11.176 1.00 88.69 90 SER A N 1
ATOM 656 C CA . SER A 1 90 ? 10.799 -0.816 -11.261 1.00 88.69 90 SER A CA 1
ATOM 657 C C . SER A 1 90 ? 10.285 -1.084 -12.680 1.00 88.69 90 SER A C 1
ATOM 659 O O . SER A 1 90 ? 9.921 -0.157 -13.411 1.00 88.69 90 SER A O 1
ATOM 661 N N . ALA A 1 91 ? 10.217 -2.363 -13.058 1.00 89.75 91 ALA A N 1
ATOM 662 C CA . ALA A 1 91 ? 9.626 -2.794 -14.324 1.00 89.75 91 ALA A CA 1
ATOM 663 C C . ALA A 1 91 ? 8.136 -2.415 -14.412 1.00 89.75 91 ALA A C 1
ATOM 665 O O . ALA A 1 91 ? 7.692 -1.884 -15.431 1.00 89.75 91 ALA A O 1
ATOM 666 N N . VAL A 1 92 ? 7.412 -2.611 -13.306 1.00 92.81 92 VAL A N 1
ATOM 667 C CA . VAL A 1 92 ? 5.976 -2.334 -13.142 1.00 92.81 92 VAL A CA 1
ATOM 668 C C . VAL A 1 92 ? 5.735 -1.231 -12.109 1.00 92.81 92 VAL A C 1
ATOM 670 O O . VAL A 1 92 ? 6.558 -1.025 -11.207 1.00 92.81 92 VAL A O 1
ATOM 673 N N . THR A 1 93 ? 4.624 -0.511 -12.234 1.00 95.38 93 THR A N 1
ATOM 674 C CA . THR A 1 93 ? 4.219 0.547 -11.300 1.00 95.38 93 THR A CA 1
ATOM 675 C C . THR A 1 93 ? 3.717 -0.029 -9.974 1.00 95.38 93 THR A C 1
ATOM 677 O O . THR A 1 93 ? 3.417 -1.220 -9.838 1.00 95.38 93 THR A O 1
ATOM 680 N N . SER A 1 94 ? 3.606 0.827 -8.958 1.00 97.00 94 SER A N 1
ATOM 681 C CA . SER A 1 94 ? 2.973 0.446 -7.694 1.00 97.00 94 SER A CA 1
ATOM 682 C C . SER A 1 94 ? 1.507 0.056 -7.884 1.00 97.00 94 SER A C 1
ATOM 684 O O . SER A 1 94 ? 1.070 -0.903 -7.248 1.00 97.00 94 SER A O 1
ATOM 686 N N . GLU A 1 95 ? 0.768 0.756 -8.748 1.00 97.00 95 GLU A N 1
ATOM 687 C CA . GLU A 1 95 ? -0.638 0.455 -9.040 1.00 97.00 95 GLU A CA 1
ATOM 688 C C . GLU A 1 95 ? -0.790 -0.926 -9.680 1.00 97.00 95 GLU A C 1
ATOM 690 O O . GLU A 1 95 ? -1.646 -1.701 -9.257 1.00 97.00 95 GLU A O 1
ATOM 695 N N . GLU A 1 96 ? 0.095 -1.281 -10.616 1.00 96.56 96 GLU A N 1
ATOM 696 C CA . GLU A 1 96 ? 0.118 -2.606 -11.243 1.00 96.56 96 GLU A CA 1
ATOM 697 C C . GLU A 1 96 ? 0.410 -3.711 -10.217 1.00 96.56 96 GLU A C 1
ATOM 699 O O . GLU A 1 96 ? -0.305 -4.713 -10.180 1.00 96.56 96 GLU A O 1
ATOM 704 N N . ARG A 1 97 ? 1.399 -3.523 -9.328 1.00 96.94 97 ARG A N 1
ATOM 705 C CA . ARG A 1 97 ? 1.707 -4.493 -8.254 1.00 96.94 97 ARG A CA 1
ATOM 706 C C . ARG A 1 97 ? 0.532 -4.695 -7.302 1.00 96.94 97 ARG A C 1
ATOM 708 O O . ARG A 1 97 ? 0.154 -5.827 -7.005 1.00 96.94 97 ARG A O 1
ATOM 715 N N . LEU A 1 98 ? -0.069 -3.602 -6.828 1.00 97.50 98 LEU A N 1
ATOM 716 C CA . LEU A 1 98 ? -1.242 -3.677 -5.957 1.00 97.50 98 LEU A CA 1
ATOM 717 C C . LEU A 1 98 ? -2.434 -4.313 -6.688 1.00 97.50 98 LEU A C 1
ATOM 719 O O . LEU A 1 98 ? -3.146 -5.124 -6.095 1.00 97.50 98 LEU A O 1
ATOM 723 N N . GLY A 1 99 ? -2.620 -4.009 -7.975 1.00 97.06 99 GLY A N 1
ATOM 724 C CA . GLY A 1 99 ? -3.672 -4.567 -8.825 1.00 97.06 99 GLY A CA 1
ATOM 725 C C . GLY A 1 99 ? -3.597 -6.086 -8.997 1.00 97.06 99 GLY A C 1
ATOM 726 O O . GLY A 1 99 ? -4.633 -6.719 -9.177 1.00 97.06 99 GLY A O 1
ATOM 727 N N . GLN A 1 100 ? -2.415 -6.690 -8.862 1.00 96.19 100 GLN A N 1
ATOM 728 C CA . GLN A 1 100 ? -2.257 -8.149 -8.907 1.00 96.19 100 GLN A CA 1
ATOM 729 C C . GLN A 1 100 ? -2.757 -8.847 -7.631 1.00 96.19 100 GLN A C 1
ATOM 731 O O . GLN A 1 100 ? -3.253 -9.970 -7.699 1.00 96.19 100 GLN A O 1
ATOM 736 N N . ILE A 1 101 ? -2.653 -8.197 -6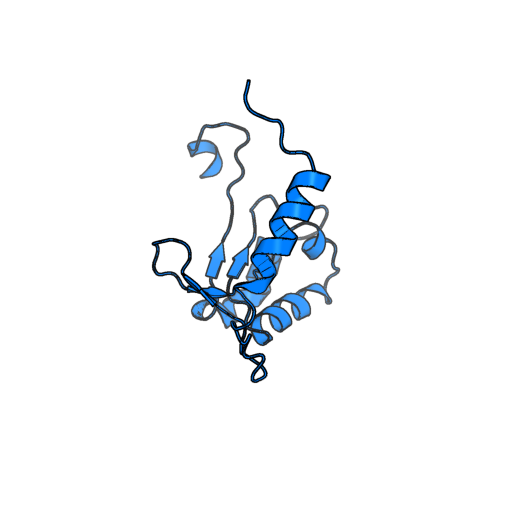.465 1.00 96.38 101 ILE A N 1
ATOM 737 C CA . ILE A 1 101 ? -2.883 -8.843 -5.158 1.00 96.38 101 ILE A CA 1
ATOM 738 C C . ILE A 1 101 ? -4.159 -8.357 -4.468 1.00 96.38 101 ILE A C 1
ATOM 740 O O . ILE A 1 101 ? -4.874 -9.157 -3.868 1.00 96.38 101 ILE A O 1
ATOM 744 N N . LEU A 1 102 ? -4.481 -7.066 -4.526 1.00 96.69 102 LEU A N 1
ATOM 745 C CA . LEU A 1 102 ? -5.603 -6.492 -3.780 1.00 96.69 102 LEU A CA 1
ATOM 746 C C . LEU A 1 102 ? -7.018 -6.882 -4.253 1.00 96.69 102 LEU A C 1
ATOM 748 O O . LEU A 1 102 ? -7.916 -6.795 -3.410 1.00 96.69 102 LEU A O 1
ATOM 752 N N . PRO A 1 103 ? -7.293 -7.337 -5.498 1.00 97.50 103 PRO A N 1
ATOM 753 C CA . PRO A 1 103 ? -8.659 -7.691 -5.904 1.00 97.50 103 PRO A CA 1
ATOM 754 C C . PRO A 1 103 ? -9.351 -8.696 -4.971 1.00 97.50 103 PRO A C 1
ATOM 756 O O . PRO A 1 103 ? -10.515 -8.507 -4.615 1.00 97.50 103 PRO A O 1
ATOM 759 N N . LYS A 1 104 ? -8.619 -9.705 -4.481 1.00 97.25 104 LYS A N 1
ATOM 760 C CA . LYS A 1 104 ? -9.125 -10.698 -3.510 1.00 97.25 104 LYS A CA 1
ATOM 761 C C . LYS A 1 104 ? -9.471 -10.113 -2.135 1.00 97.25 104 LYS A C 1
ATOM 763 O O . LYS A 1 104 ? -10.296 -10.679 -1.426 1.00 97.25 104 LYS A O 1
ATOM 768 N N . TYR A 1 105 ? -8.898 -8.966 -1.776 1.00 96.31 105 TYR A N 1
ATOM 769 C CA . TYR A 1 105 ? -9.107 -8.284 -0.494 1.00 96.31 105 TYR A CA 1
ATOM 770 C C . TYR A 1 105 ? -9.902 -6.984 -0.641 1.00 96.31 105 TYR A C 1
ATOM 772 O O . TYR A 1 105 ? -9.983 -6.189 0.294 1.00 96.31 105 TYR A O 1
ATOM 780 N N . ARG A 1 106 ? -10.509 -6.727 -1.807 1.00 96.44 106 ARG A N 1
ATOM 781 C CA . ARG A 1 106 ? -11.069 -5.407 -2.127 1.00 96.44 106 ARG A CA 1
ATOM 782 C C . ARG A 1 106 ? -12.107 -4.919 -1.115 1.00 96.44 106 ARG A C 1
ATOM 784 O O . ARG A 1 106 ? -12.197 -3.717 -0.889 1.00 96.44 106 ARG A O 1
ATOM 791 N N . LYS A 1 107 ? -12.875 -5.825 -0.503 1.00 96.50 107 LYS A N 1
ATOM 792 C CA . LYS A 1 107 ? -13.901 -5.491 0.502 1.00 96.50 107 LYS A CA 1
ATOM 793 C C . LYS A 1 107 ? -13.330 -5.151 1.884 1.00 96.50 107 LYS A C 1
ATOM 795 O O . LYS A 1 107 ? -14.046 -4.564 2.686 1.00 96.50 107 LYS A O 1
ATOM 800 N N . SER A 1 108 ? -12.082 -5.519 2.168 1.00 93.94 108 SER A N 1
ATOM 801 C CA . SER A 1 108 ? -11.435 -5.323 3.473 1.00 93.94 108 SER A CA 1
ATOM 802 C C . SER A 1 108 ? -10.388 -4.209 3.478 1.00 93.94 108 SER A C 1
ATOM 804 O O . SER A 1 108 ? -9.767 -3.972 4.512 1.00 93.94 108 SER A O 1
ATOM 806 N N . ILE A 1 109 ? -10.178 -3.534 2.343 1.00 97.06 109 ILE A N 1
ATOM 807 C CA . ILE A 1 109 ? -9.161 -2.492 2.192 1.00 97.06 109 ILE A CA 1
ATOM 808 C C . ILE A 1 109 ? -9.742 -1.190 1.644 1.00 97.06 109 ILE A C 1
ATOM 810 O O . ILE A 1 109 ? -10.750 -1.157 0.932 1.00 97.06 109 ILE A O 1
ATOM 814 N N . ILE A 1 110 ? -9.037 -0.114 1.956 1.00 97.69 110 ILE A N 1
ATOM 815 C CA . ILE A 1 110 ? -9.204 1.232 1.432 1.00 97.69 110 ILE A CA 1
ATOM 816 C C . ILE A 1 110 ? -7.949 1.525 0.612 1.00 97.69 110 ILE A C 1
ATOM 818 O O . ILE A 1 110 ? -6.832 1.332 1.089 1.00 97.69 110 ILE A O 1
ATOM 822 N N . LEU A 1 111 ? -8.142 1.970 -0.627 1.00 97.56 111 LEU A N 1
ATOM 823 C CA . LEU A 1 111 ? -7.064 2.286 -1.558 1.00 97.56 111 LEU A CA 1
ATOM 824 C C . LEU A 1 111 ? -7.079 3.787 -1.847 1.00 97.56 111 LEU A C 1
ATOM 826 O O . LEU A 1 111 ? -8.101 4.309 -2.298 1.00 97.56 111 LEU A O 1
ATOM 830 N N . SER A 1 112 ? -5.963 4.466 -1.598 1.00 97.06 112 SER A N 1
ATOM 831 C CA . SER A 1 112 ? -5.729 5.849 -2.012 1.00 97.06 112 SER A CA 1
ATOM 832 C C . SER A 1 112 ? -4.725 5.891 -3.156 1.00 97.06 112 SER A C 1
ATOM 834 O O . SER A 1 112 ? -3.689 5.232 -3.107 1.00 97.06 112 SER A O 1
ATOM 836 N N . THR A 1 113 ? -5.016 6.693 -4.176 1.00 96.44 113 THR A N 1
ATOM 837 C CA . THR A 1 113 ? -4.049 7.043 -5.221 1.00 96.44 113 THR A CA 1
ATOM 838 C C . THR A 1 113 ? -3.919 8.558 -5.326 1.00 96.44 113 THR A C 1
ATOM 840 O O . THR A 1 113 ? -4.616 9.313 -4.638 1.00 96.44 113 THR A O 1
ATOM 843 N N . LYS A 1 114 ? -2.990 9.000 -6.162 1.00 92.19 114 LYS A N 1
ATOM 844 C CA . LYS A 1 114 ? -2.695 10.400 -6.438 1.00 92.19 114 LYS A CA 1
ATOM 845 C C . LYS A 1 114 ? -2.645 10.587 -7.941 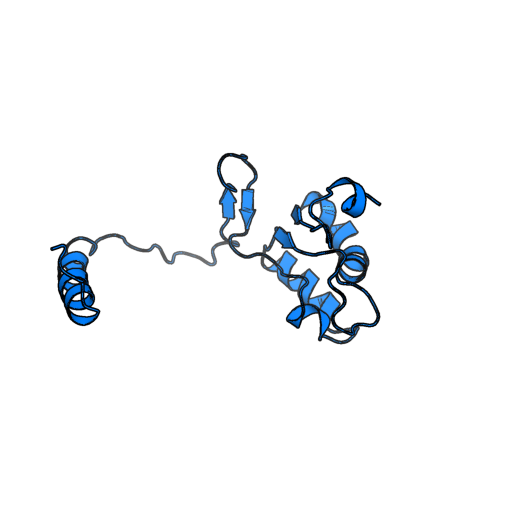1.00 92.19 114 LYS A C 1
ATOM 847 O O . LYS A 1 114 ? -2.313 9.668 -8.685 1.00 92.19 114 LYS A O 1
ATOM 852 N N . ILE A 1 115 ? -2.939 11.807 -8.346 1.00 87.25 115 ILE A N 1
ATOM 853 C CA . ILE A 1 115 ? -2.809 12.261 -9.718 1.00 87.25 115 ILE A CA 1
ATOM 854 C C . ILE A 1 115 ? -1.598 13.184 -9.754 1.00 87.25 115 ILE A C 1
ATOM 856 O O . ILE A 1 115 ? -1.464 14.055 -8.891 1.00 87.25 115 ILE A O 1
ATOM 860 N N . GLU A 1 116 ? -0.715 12.987 -10.727 1.00 77.19 116 GLU A N 1
ATOM 861 C CA . GLU A 1 116 ? 0.395 13.905 -10.952 1.00 77.19 116 GLU A CA 1
ATOM 862 C C . GLU A 1 116 ? -0.002 14.931 -12.010 1.00 77.19 116 GLU A C 1
ATOM 864 O O . GLU A 1 116 ? -0.406 14.578 -13.114 1.00 77.19 116 GLU A O 1
ATOM 869 N N . THR A 1 117 ? 0.115 16.212 -11.665 1.00 73.44 117 THR A N 1
ATOM 870 C CA . THR A 1 117 ? -0.022 17.317 -12.612 1.00 73.44 117 THR A CA 1
ATOM 871 C C . THR A 1 117 ? 1.270 18.122 -12.606 1.00 73.44 117 THR A C 1
ATOM 873 O O . THR A 1 117 ? 1.801 18.477 -11.552 1.00 73.44 117 THR A O 1
ATOM 876 N N . THR A 1 118 ? 1.810 18.416 -13.787 1.00 67.75 118 THR A N 1
ATOM 877 C CA . THR A 1 118 ? 2.955 19.333 -13.938 1.00 67.75 118 THR A CA 1
ATOM 878 C C . THR A 1 118 ? 2.513 20.795 -13.922 1.00 67.75 118 THR A C 1
ATOM 880 O O . THR A 1 118 ? 3.336 21.696 -13.755 1.00 67.75 118 THR A O 1
ATOM 883 N N . THR A 1 119 ? 1.209 21.037 -14.048 1.00 70.19 119 THR A N 1
ATOM 884 C CA . THR A 1 119 ? 0.583 22.353 -13.994 1.00 70.19 119 THR A CA 1
ATOM 885 C C . THR A 1 119 ? -0.492 22.390 -12.905 1.00 70.19 119 THR A C 1
ATOM 887 O O . THR A 1 119 ? -0.859 21.376 -12.309 1.00 70.19 119 THR A O 1
ATOM 890 N N . ARG A 1 120 ? -0.999 23.591 -12.603 1.00 73.12 120 ARG A N 1
ATOM 891 C CA . ARG A 1 120 ? -2.160 23.765 -11.713 1.00 73.12 120 ARG A CA 1
ATOM 892 C C . ARG A 1 120 ? -3.491 23.462 -12.411 1.00 73.12 120 ARG A C 1
ATOM 894 O O . ARG A 1 120 ? -4.531 23.561 -11.761 1.00 73.12 120 ARG A O 1
ATOM 901 N N . ASP A 1 121 ? -3.469 23.148 -13.705 1.00 78.81 121 ASP A N 1
ATOM 902 C CA . ASP A 1 121 ? -4.668 22.791 -14.446 1.00 78.81 121 ASP A CA 1
ATOM 903 C C . ASP A 1 121 ? -5.056 21.346 -14.120 1.00 78.81 121 ASP A C 1
ATOM 905 O O . ASP A 1 121 ? -4.398 20.382 -14.510 1.00 78.81 121 ASP A O 1
ATOM 909 N N . VAL A 1 122 ? -6.148 21.201 -13.371 1.00 71.62 122 VAL A N 1
ATOM 910 C CA . VAL A 1 122 ? -6.669 19.896 -12.953 1.00 71.62 122 VAL A CA 1
ATOM 911 C C . VAL A 1 122 ? -7.137 19.045 -14.133 1.00 71.62 122 VAL A C 1
ATOM 913 O O . VAL A 1 122 ? -7.141 17.822 -14.019 1.00 71.62 122 VAL A O 1
ATOM 916 N N . SER A 1 123 ? -7.487 19.656 -15.272 1.00 75.88 123 SER A N 1
ATOM 917 C CA . SER A 1 123 ? -7.920 18.920 -16.465 1.00 75.88 123 SER A CA 1
ATOM 918 C C . SER A 1 123 ? -6.790 18.101 -17.092 1.00 75.88 123 SER A C 1
ATOM 920 O O . SER A 1 123 ? -7.051 17.082 -17.732 1.00 75.88 123 SER A O 1
ATOM 922 N N . GLU A 1 124 ? -5.532 18.492 -16.873 1.00 73.75 124 GLU A N 1
ATOM 923 C CA . GLU A 1 124 ? -4.374 17.754 -17.377 1.00 73.75 124 GLU A CA 1
ATOM 924 C C . GLU A 1 124 ? -4.120 16.459 -16.603 1.00 73.75 124 GLU A C 1
ATOM 926 O O . GLU A 1 124 ? -3.665 15.488 -17.197 1.00 73.75 124 GLU A O 1
ATOM 931 N N . GLY A 1 125 ? -4.457 16.422 -15.311 1.00 64.44 125 GLY A N 1
ATOM 932 C CA . GLY A 1 125 ? -4.322 15.224 -14.477 1.00 64.44 125 GLY A CA 1
ATOM 933 C C . GLY A 1 125 ? -5.460 14.214 -14.619 1.00 64.44 125 GLY A C 1
ATOM 934 O O . GLY A 1 125 ? -5.367 13.106 -14.105 1.00 64.44 125 GLY A O 1
ATOM 935 N N . MET A 1 126 ? -6.557 14.585 -15.279 1.00 65.38 126 MET A N 1
ATOM 936 C CA . MET A 1 126 ? -7.727 13.714 -15.457 1.00 65.38 126 MET A CA 1
ATOM 937 C C . MET A 1 126 ? -7.696 12.911 -16.771 1.00 65.38 126 MET A C 1
ATOM 939 O O . MET A 1 126 ? -8.702 12.292 -17.115 1.00 65.38 126 MET A O 1
ATOM 943 N N . LYS A 1 127 ? -6.580 12.954 -17.510 1.00 57.97 127 LYS A N 1
ATOM 944 C CA . LYS A 1 127 ? -6.345 12.187 -18.744 1.00 57.97 127 LYS A CA 1
ATOM 945 C C . LYS A 1 127 ? -5.703 10.842 -18.433 1.00 57.97 127 LYS A C 1
ATOM 947 O O . LYS A 1 127 ? -6.084 9.869 -19.117 1.00 57.97 127 LYS A O 1
#

Foldseek 3Di:
DDDDQDPVNVVVVVVVVVVVVPPPPPPPDDPDQQDWDDDPPPNDIFGPDEAELADVLLVDDPVPSLVVVVVCVVSPGAEYEFEPPHNNPHPDGSCVSCVVRCPVVVVRHDYYYDFDDPDPPVVRRVD

Sequence (127 aa):
MKPILSRRSFLQHSAVGLGAIGSLSASVAGAESMPKRVLGKTGLEVSILSFGGGSNFLKNKDGVWEAMIEKAIQEGITLFDTSAGYKFGSAVTSEERLGQILPKYRKSIILSTKIETTTRDVSEGMK

Radius of gyration: 21.2 Å; chains: 1; bounding box: 33×54×57 Å

pLDDT: mean 84.11, std 16.46, range [45.34, 98.38]

Secondary structure (DSSP, 8-state):
------HHHHHHHHHHHGGG-TT------S-----EEE-TTS--EEESSEEE-SHHHHTSPTTTHHHHHHHHHHTT--EEE--TTTTTT-SS-HHHHHHHHGGGGGGG-EEE-----SSS-HHHHT-